Protein AF-A0A7R9L955-F1 (afdb_monomer_lite)

InterPro domains:
  IPR002347 Short-chain dehydrogenase/reductase SDR [PF00106] (25-99)
  IPR036291 NAD(P)-binding domain superfamily [SSF51735] (17-99)

Organism: NCBI:txid1979941

Radius of gyration: 16.66 Å; chains: 1; bounding box: 48×34×50 Å

Structure (mmCIF, N/CA/C/O backbone):
data_AF-A0A7R9L955-F1
#
_entry.id   AF-A0A7R9L955-F1
#
loop_
_atom_site.group_PDB
_atom_site.id
_atom_site.type_symbol
_atom_site.label_atom_id
_atom_site.label_alt_id
_atom_site.label_comp_id
_atom_site.label_asym_id
_atom_site.label_entity_id
_atom_site.label_seq_id
_atom_site.pdbx_PDB_ins_code
_atom_site.Cartn_x
_atom_site.Cartn_y
_atom_site.Cartn_z
_atom_site.occupancy
_atom_site.B_iso_or_equiv
_atom_site.auth_seq_id
_atom_site.auth_comp_id
_atom_site.auth_asym_id
_atom_site.auth_atom_id
_atom_site.pdbx_PDB_model_num
ATOM 1 N N . MET A 1 1 ? 28.917 -23.327 -33.777 1.00 36.81 1 MET A N 1
ATOM 2 C CA . MET A 1 1 ? 29.615 -22.259 -33.031 1.00 36.81 1 MET A CA 1
ATOM 3 C C . MET A 1 1 ? 28.676 -21.069 -32.893 1.00 36.81 1 MET A C 1
ATOM 5 O O . MET A 1 1 ? 28.198 -20.583 -33.902 1.00 36.81 1 MET A O 1
ATOM 9 N N . LYS A 1 2 ? 28.425 -20.670 -31.637 1.00 34.16 2 LYS A N 1
ATOM 10 C CA . LYS A 1 2 ? 27.813 -19.418 -31.145 1.00 34.16 2 LYS A CA 1
ATOM 11 C C . LYS A 1 2 ? 26.379 -19.073 -31.584 1.00 34.16 2 LYS A C 1
ATOM 13 O O . LYS A 1 2 ? 26.155 -18.149 -32.352 1.00 34.16 2 LYS A O 1
ATOM 18 N N . GLN A 1 3 ? 25.415 -19.707 -30.917 1.00 38.53 3 GLN A N 1
ATOM 19 C CA . GLN A 1 3 ? 24.169 -19.038 -30.543 1.00 38.53 3 GLN A CA 1
ATOM 20 C C . GLN A 1 3 ? 24.388 -18.419 -29.159 1.00 38.53 3 GLN A C 1
ATOM 22 O O . GLN A 1 3 ? 24.323 -19.102 -28.141 1.00 38.53 3 GLN A O 1
ATOM 27 N N . VAL A 1 4 ? 24.769 -17.142 -29.133 1.00 43.28 4 VAL A N 1
ATOM 28 C CA . VAL A 1 4 ? 24.946 -16.363 -27.903 1.00 43.28 4 VAL A CA 1
ATOM 29 C C . VAL A 1 4 ? 24.398 -14.970 -28.154 1.00 43.28 4 VAL A C 1
ATOM 31 O O . VAL A 1 4 ? 25.036 -14.178 -28.832 1.00 43.28 4 VAL A O 1
ATOM 34 N N . LEU A 1 5 ? 23.221 -14.704 -27.596 1.00 40.09 5 LEU A N 1
ATOM 35 C CA . LEU A 1 5 ? 22.856 -13.431 -26.968 1.00 40.09 5 LEU A CA 1
ATOM 36 C C . LEU A 1 5 ? 21.705 -13.729 -25.999 1.00 40.09 5 LEU A C 1
ATOM 38 O O . LEU A 1 5 ? 20.560 -13.315 -26.155 1.00 40.09 5 LEU A O 1
ATOM 42 N N . GLY A 1 6 ? 22.037 -14.561 -25.011 1.00 36.19 6 GLY A N 1
ATOM 43 C CA . GLY A 1 6 ? 21.301 -14.617 -23.761 1.00 36.19 6 GLY A CA 1
ATOM 44 C C . GLY A 1 6 ? 21.619 -13.387 -22.908 1.00 36.19 6 GLY A C 1
ATOM 45 O O . GLY A 1 6 ? 22.705 -12.822 -23.004 1.00 36.19 6 GLY A O 1
ATOM 46 N N . ASN A 1 7 ? 20.668 -13.064 -22.031 1.00 44.50 7 ASN A N 1
ATOM 47 C CA . ASN A 1 7 ? 20.753 -12.132 -20.903 1.00 44.50 7 ASN A CA 1
ATOM 48 C C . ASN A 1 7 ? 20.607 -10.636 -21.207 1.00 44.50 7 ASN A C 1
ATOM 50 O O . ASN A 1 7 ? 21.558 -9.869 -21.110 1.00 44.50 7 ASN A O 1
ATOM 54 N N . VAL A 1 8 ? 19.352 -10.203 -21.362 1.00 42.56 8 VAL A N 1
ATOM 55 C CA . VAL A 1 8 ? 18.919 -8.884 -20.879 1.00 42.56 8 VAL A CA 1
ATOM 56 C C . VAL A 1 8 ? 17.667 -9.075 -20.003 1.00 42.56 8 VAL A C 1
ATOM 58 O O . VAL A 1 8 ? 16.544 -9.153 -20.483 1.00 42.56 8 VAL A O 1
ATOM 61 N N . LEU A 1 9 ? 17.903 -9.236 -18.694 1.00 44.44 9 LEU A N 1
ATOM 62 C CA . LEU A 1 9 ? 17.022 -8.834 -17.582 1.00 44.44 9 LEU A CA 1
ATOM 63 C C . LEU A 1 9 ? 15.560 -9.347 -17.548 1.00 44.44 9 LEU A C 1
ATOM 65 O O . LEU A 1 9 ? 14.632 -8.580 -17.308 1.00 44.44 9 LEU A O 1
ATOM 69 N N . ARG A 1 10 ?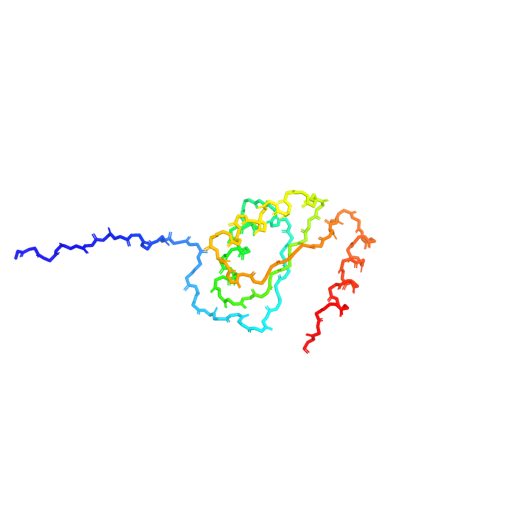 15.327 -10.665 -17.616 1.00 46.06 10 ARG A N 1
ATOM 70 C CA . ARG A 1 10 ? 14.186 -11.242 -16.872 1.00 46.06 10 ARG A CA 1
ATOM 71 C C . ARG A 1 10 ? 14.611 -11.381 -15.414 1.00 46.06 10 ARG A C 1
ATOM 73 O O . ARG A 1 10 ? 15.325 -12.322 -15.071 1.00 46.06 10 ARG A O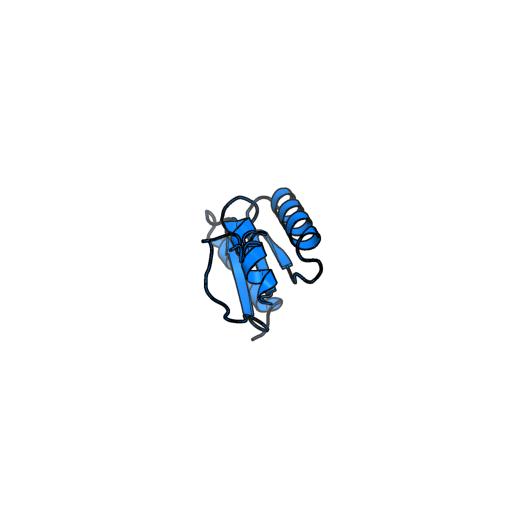 1
ATOM 80 N N . LEU A 1 11 ? 14.205 -10.431 -14.573 1.00 51.31 11 LEU A N 1
ATOM 81 C CA . LEU A 1 11 ? 14.324 -10.521 -13.117 1.00 51.31 11 LEU A CA 1
ATOM 82 C C . LEU A 1 11 ? 13.583 -11.776 -12.640 1.00 51.31 11 LEU A C 1
ATOM 84 O O . LEU A 1 11 ? 12.366 -11.806 -12.475 1.00 51.31 11 LEU A O 1
ATOM 88 N N . ARG A 1 12 ? 14.351 -12.851 -12.494 1.00 45.34 12 ARG A N 1
ATOM 89 C CA . ARG A 1 12 ? 13.943 -14.103 -11.882 1.00 45.34 12 ARG A CA 1
ATOM 90 C C . ARG A 1 12 ? 13.490 -13.824 -10.441 1.00 45.34 12 ARG A C 1
ATOM 92 O O . ARG A 1 12 ? 14.271 -13.320 -9.643 1.00 45.34 12 ARG A O 1
ATOM 99 N N . ASN A 1 13 ? 12.267 -14.272 -10.134 1.00 51.94 13 ASN A N 1
ATOM 100 C CA . ASN A 1 13 ? 11.851 -14.828 -8.834 1.00 51.94 13 ASN A CA 1
ATOM 101 C C . ASN A 1 13 ? 11.124 -13.929 -7.815 1.00 51.94 13 ASN A C 1
ATOM 103 O O . ASN A 1 13 ? 11.414 -14.045 -6.629 1.00 51.94 13 ASN A O 1
ATOM 107 N N . TRP A 1 14 ? 10.122 -13.128 -8.204 1.00 62.66 14 TRP A N 1
ATOM 108 C CA . TRP A 1 14 ? 9.228 -12.535 -7.182 1.00 62.66 14 TRP A CA 1
ATOM 109 C C . TRP A 1 14 ? 7.717 -12.769 -7.364 1.00 62.66 14 TRP A C 1
ATOM 111 O O . TRP A 1 14 ? 6.988 -12.804 -6.382 1.00 62.66 14 TRP A O 1
ATOM 121 N N . CYS A 1 15 ? 7.209 -13.076 -8.560 1.00 66.12 15 CYS A N 1
ATOM 122 C CA . CYS A 1 15 ? 5.887 -13.700 -8.732 1.00 66.12 15 CYS A CA 1
ATOM 123 C C . CYS A 1 15 ? 5.760 -14.218 -10.171 1.00 66.12 15 CYS A C 1
ATOM 125 O O . CYS A 1 15 ? 5.784 -13.412 -11.092 1.00 66.12 15 CYS A O 1
ATOM 127 N N . GLN A 1 16 ? 5.619 -15.532 -10.375 1.00 78.69 16 GLN A N 1
ATOM 128 C CA . GLN A 1 16 ? 5.562 -16.153 -11.718 1.00 78.69 16 GLN A CA 1
ATOM 129 C C . GLN A 1 16 ? 4.155 -16.166 -12.334 1.00 78.69 16 GLN A C 1
ATOM 131 O O . GLN A 1 16 ? 3.950 -16.696 -13.420 1.00 78.69 16 GLN A O 1
ATOM 136 N N . SER A 1 17 ? 3.153 -15.664 -11.611 1.00 82.56 17 SER A N 1
ATOM 137 C CA . SER A 1 17 ? 1.786 -15.655 -12.127 1.00 82.56 17 SER A CA 1
ATOM 138 C C . SER A 1 17 ? 1.658 -14.648 -13.278 1.00 82.56 17 SER A C 1
ATOM 140 O O . SER A 1 17 ? 2.171 -13.538 -13.220 1.00 82.56 17 SER A O 1
ATOM 142 N N . GLU A 1 18 ? 0.940 -15.009 -14.329 1.00 85.19 18 GLU A N 1
ATOM 143 C CA . GLU A 1 18 ? 0.609 -14.086 -15.427 1.00 85.19 18 GLU A CA 1
ATOM 144 C C . GLU A 1 18 ? -0.870 -13.670 -15.363 1.00 85.19 18 GLU A C 1
ATOM 146 O O . GLU A 1 18 ? -1.409 -13.051 -16.278 1.00 85.19 18 GLU A O 1
ATOM 151 N N . ARG A 1 19 ? -1.561 -14.015 -14.263 1.00 93.38 19 ARG A N 1
ATOM 152 C CA . ARG A 1 19 ? -2.987 -13.736 -14.102 1.00 93.38 19 ARG A CA 1
ATOM 153 C C . ARG A 1 19 ? -3.226 -12.230 -14.033 1.00 93.38 19 ARG A C 1
ATOM 155 O O . ARG A 1 19 ? -2.714 -11.549 -13.144 1.00 93.38 19 ARG A O 1
ATOM 162 N N . ARG A 1 20 ? -4.057 -11.743 -14.950 1.00 95.38 20 ARG A N 1
ATOM 163 C CA . ARG A 1 20 ? -4.594 -10.383 -14.957 1.00 95.38 20 ARG A CA 1
ATOM 164 C C . ARG A 1 20 ? -5.522 -10.143 -13.767 1.00 95.38 20 ARG A C 1
ATOM 166 O O . ARG A 1 20 ? -6.218 -11.056 -13.322 1.00 95.38 20 ARG A O 1
ATOM 173 N N . LEU A 1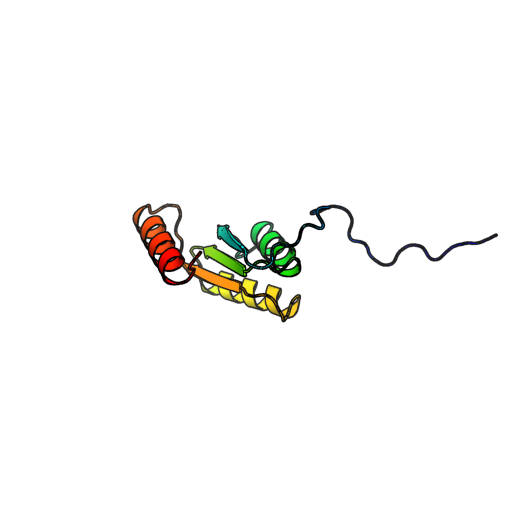 21 ? -5.508 -8.914 -13.266 1.00 96.38 21 LEU A N 1
ATOM 174 C CA . LEU A 1 21 ? -6.299 -8.450 -12.123 1.00 96.38 21 LEU A CA 1
ATOM 175 C C . LEU A 1 21 ? -7.129 -7.211 -12.478 1.00 96.38 21 LEU A C 1
ATOM 177 O O . LEU A 1 21 ? -7.540 -6.464 -11.595 1.00 96.38 21 LEU A O 1
ATOM 181 N N . ASP A 1 22 ? -7.372 -6.990 -13.769 1.00 96.44 22 ASP A N 1
ATOM 182 C CA . ASP A 1 22 ? -8.259 -5.931 -14.238 1.00 96.44 22 ASP A CA 1
ATOM 183 C C . ASP A 1 22 ? -9.636 -6.055 -13.556 1.00 96.44 22 ASP A C 1
ATOM 185 O O . ASP A 1 22 ? -10.137 -7.161 -13.314 1.00 96.44 22 ASP A O 1
ATOM 189 N N . GLY A 1 23 ? -10.215 -4.917 -13.169 1.00 95.19 23 GLY A N 1
ATOM 190 C CA . GLY A 1 23 ? -11.484 -4.855 -12.433 1.00 95.19 23 GLY A CA 1
ATOM 191 C C . GLY A 1 23 ? -11.418 -5.310 -10.969 1.00 95.19 23 GLY A C 1
ATOM 192 O O . GLY A 1 23 ? -12.434 -5.263 -10.285 1.00 95.19 23 GLY A O 1
ATOM 193 N N . HIS A 1 24 ? -10.255 -5.734 -10.461 1.00 95.88 24 HIS A N 1
ATOM 194 C CA . HIS A 1 24 ? -10.098 -6.102 -9.054 1.00 95.88 24 HIS A CA 1
ATOM 195 C C . HIS A 1 24 ? -9.477 -4.959 -8.252 1.00 95.88 24 HIS A C 1
ATOM 197 O O . HIS A 1 24 ? -8.474 -4.360 -8.648 1.00 95.88 24 HIS A O 1
ATOM 203 N N . VAL A 1 25 ? -10.045 -4.721 -7.072 1.00 97.06 25 VAL A N 1
ATOM 204 C CA . VAL A 1 25 ? -9.499 -3.812 -6.064 1.00 97.06 25 VAL A CA 1
ATOM 205 C C . VAL A 1 25 ? -8.683 -4.618 -5.057 1.00 97.06 25 VAL A C 1
ATOM 207 O O . VAL A 1 25 ? -9.176 -5.586 -4.479 1.00 97.06 25 VAL A O 1
ATOM 210 N N . VAL A 1 26 ? -7.432 -4.218 -4.829 1.00 97.62 26 VAL A N 1
ATOM 211 C CA . VAL A 1 26 ? -6.517 -4.868 -3.885 1.00 97.62 26 VAL A CA 1
ATOM 212 C C . VAL A 1 26 ? -6.109 -3.893 -2.791 1.00 97.62 26 VAL A C 1
ATOM 214 O O . VAL A 1 26 ? -5.462 -2.877 -3.038 1.00 97.62 26 VAL A O 1
ATOM 217 N N . VAL A 1 27 ? -6.432 -4.254 -1.554 1.00 97.75 27 VAL A N 1
ATOM 218 C CA . VAL A 1 27 ? -6.007 -3.536 -0.353 1.00 97.75 27 VAL A CA 1
ATOM 219 C C . VAL A 1 27 ? -4.695 -4.128 0.148 1.00 97.75 27 VAL A C 1
ATOM 221 O O . VAL A 1 27 ? -4.612 -5.332 0.385 1.00 97.75 27 VAL A O 1
ATOM 224 N N . ILE A 1 28 ? -3.674 -3.293 0.346 1.00 97.81 28 ILE A N 1
ATOM 225 C CA . ILE A 1 28 ? -2.379 -3.723 0.883 1.00 97.81 28 ILE A CA 1
ATOM 226 C C . ILE A 1 28 ? -2.022 -2.860 2.090 1.00 97.81 28 ILE A C 1
ATOM 228 O O . ILE A 1 28 ? -1.831 -1.646 1.988 1.00 97.81 28 ILE A O 1
ATOM 232 N N . THR A 1 29 ? -1.902 -3.496 3.252 1.00 96.31 29 THR A N 1
ATOM 233 C CA . THR A 1 29 ? -1.471 -2.836 4.487 1.00 96.31 29 THR A CA 1
ATOM 234 C C . THR A 1 29 ? 0.050 -2.719 4.532 1.00 96.31 29 THR A C 1
ATOM 236 O O . THR A 1 29 ? 0.749 -3.667 4.178 1.00 96.31 29 THR A O 1
ATOM 239 N N . GLY A 1 30 ? 0.585 -1.586 4.993 1.00 93.00 30 GLY A N 1
ATOM 240 C CA . GLY A 1 30 ? 2.038 -1.400 5.123 1.00 93.00 30 GLY A CA 1
ATOM 241 C C . GLY A 1 30 ? 2.785 -1.297 3.785 1.00 93.00 30 GLY A C 1
ATOM 242 O O . GLY A 1 30 ? 3.990 -1.524 3.729 1.00 93.00 30 GLY A O 1
ATOM 243 N N . ALA A 1 31 ? 2.091 -0.946 2.697 1.00 94.88 31 ALA A N 1
ATOM 244 C CA . ALA A 1 31 ? 2.679 -0.806 1.361 1.00 94.88 31 ALA A CA 1
ATOM 245 C C . ALA A 1 31 ? 3.397 0.531 1.103 1.00 94.88 31 ALA A C 1
ATOM 247 O O . ALA A 1 31 ? 3.741 0.846 -0.032 1.00 94.88 31 ALA A O 1
ATOM 248 N N . ASN A 1 32 ? 3.678 1.306 2.151 1.00 93.25 32 ASN A N 1
ATOM 249 C CA . ASN A 1 32 ? 4.463 2.534 2.047 1.00 93.25 32 ASN A CA 1
ATOM 250 C C . ASN A 1 32 ? 5.977 2.275 1.872 1.00 93.25 32 ASN A C 1
ATOM 252 O O . ASN A 1 32 ? 6.717 3.193 1.530 1.00 93.25 32 ASN A O 1
ATOM 256 N N . GLN A 1 33 ? 6.459 1.046 2.093 1.00 94.25 33 GLN A N 1
ATOM 257 C CA . GLN A 1 33 ? 7.859 0.657 1.886 1.00 94.25 33 GLN A CA 1
ATOM 258 C C . GLN A 1 33 ? 8.027 -0.865 1.733 1.00 94.25 33 GLN A C 1
ATOM 260 O O . GLN A 1 33 ? 7.081 -1.637 1.901 1.00 94.25 33 GLN A O 1
ATOM 265 N N . GLY A 1 34 ? 9.254 -1.298 1.427 1.00 94.62 34 GLY A N 1
ATOM 266 C CA . GLY A 1 34 ? 9.658 -2.705 1.443 1.00 94.62 34 GLY A CA 1
ATOM 267 C C . GLY A 1 34 ? 8.792 -3.615 0.569 1.00 94.62 34 GLY A C 1
ATOM 268 O O . GLY A 1 34 ? 8.389 -3.245 -0.534 1.00 94.62 34 GLY A O 1
ATOM 269 N N . ILE A 1 35 ? 8.498 -4.809 1.091 1.00 95.38 35 ILE A N 1
ATOM 270 C CA . ILE A 1 35 ? 7.760 -5.861 0.377 1.00 95.38 35 ILE A CA 1
ATOM 271 C C . ILE A 1 35 ? 6.367 -5.388 -0.042 1.00 95.38 35 ILE A C 1
ATOM 273 O O . ILE A 1 35 ? 5.943 -5.663 -1.163 1.00 95.38 35 ILE A O 1
ATOM 277 N N . GLY A 1 36 ? 5.661 -4.650 0.819 1.00 96.00 36 GLY A N 1
ATOM 278 C CA . GLY A 1 36 ? 4.329 -4.143 0.497 1.00 96.00 36 GLY A CA 1
ATOM 279 C C . GLY A 1 36 ? 4.347 -3.186 -0.699 1.00 96.00 36 GLY A C 1
ATOM 280 O O . GLY A 1 36 ? 3.486 -3.300 -1.570 1.00 96.00 36 GLY A O 1
ATOM 281 N N . LYS A 1 37 ? 5.359 -2.307 -0.796 1.00 97.19 37 LYS A N 1
ATOM 282 C CA . LYS A 1 37 ? 5.517 -1.377 -1.930 1.00 97.19 37 LYS A CA 1
ATOM 283 C C . LYS A 1 37 ? 5.774 -2.114 -3.245 1.00 97.19 37 LYS A C 1
ATOM 285 O O . LYS A 1 37 ? 5.118 -1.835 -4.244 1.00 97.19 37 LYS A O 1
ATOM 290 N N . GLU A 1 38 ? 6.687 -3.083 -3.252 1.00 95.75 38 GLU A N 1
ATOM 291 C CA . GLU A 1 38 ? 6.948 -3.876 -4.463 1.00 95.75 38 GLU A CA 1
ATOM 292 C C . GLU A 1 38 ? 5.755 -4.768 -4.831 1.00 95.75 38 GLU A C 1
ATOM 294 O O . GLU A 1 38 ? 5.456 -4.948 -6.010 1.00 95.75 38 GLU A O 1
ATOM 299 N N . THR A 1 39 ? 5.007 -5.263 -3.841 1.00 95.88 39 THR A N 1
ATOM 300 C CA . THR A 1 39 ? 3.755 -5.998 -4.079 1.00 95.88 39 THR A CA 1
ATOM 301 C C . THR A 1 39 ? 2.714 -5.097 -4.744 1.00 95.88 39 THR A C 1
ATOM 303 O O . THR A 1 39 ? 2.149 -5.480 -5.766 1.00 95.88 39 THR A O 1
ATOM 306 N N . ALA A 1 40 ? 2.513 -3.876 -4.233 1.00 97.38 40 ALA A N 1
ATOM 307 C CA . ALA A 1 40 ? 1.646 -2.872 -4.849 1.00 97.38 40 ALA A CA 1
ATOM 308 C C . ALA A 1 40 ? 2.052 -2.589 -6.301 1.00 97.38 40 ALA A C 1
ATOM 310 O O . ALA A 1 40 ? 1.214 -2.631 -7.202 1.00 97.38 40 ALA A O 1
ATOM 311 N N . TYR A 1 41 ? 3.349 -2.384 -6.544 1.00 96.94 41 TYR A N 1
ATOM 312 C CA . TYR A 1 41 ? 3.879 -2.179 -7.887 1.00 96.94 41 TYR A CA 1
ATOM 313 C C . TYR A 1 41 ? 3.559 -3.358 -8.818 1.00 96.94 41 TYR A C 1
ATOM 315 O O . TYR A 1 41 ? 2.936 -3.166 -9.862 1.00 96.94 41 TYR A O 1
ATOM 323 N N . HIS A 1 42 ? 3.920 -4.584 -8.437 1.00 95.31 42 HIS A N 1
ATOM 324 C CA . HIS A 1 42 ? 3.723 -5.761 -9.285 1.00 95.31 42 HIS A CA 1
ATOM 325 C C . HIS A 1 42 ? 2.247 -6.073 -9.559 1.00 95.31 42 HIS A C 1
ATOM 327 O O . HIS A 1 42 ? 1.907 -6.469 -10.674 1.00 95.31 42 HIS A O 1
ATOM 333 N N . LEU A 1 43 ? 1.359 -5.877 -8.582 1.00 96.25 43 LEU A N 1
ATOM 334 C CA . LEU A 1 43 ? -0.079 -6.055 -8.792 1.00 96.25 43 LEU A CA 1
ATOM 335 C C . LEU A 1 43 ? -0.661 -4.948 -9.685 1.00 96.25 43 LEU A C 1
ATOM 337 O O . LEU A 1 43 ? -1.500 -5.246 -10.534 1.00 96.25 43 LEU A O 1
ATOM 341 N N . SER A 1 44 ? -0.152 -3.712 -9.595 1.00 97.12 44 SER A N 1
ATOM 342 C CA . SER A 1 44 ? -0.556 -2.625 -10.503 1.00 97.12 44 SER A CA 1
ATOM 343 C C . SER A 1 44 ? -0.188 -2.905 -11.968 1.00 97.12 44 SER A C 1
ATOM 345 O O . SER A 1 44 ? -0.962 -2.589 -12.868 1.00 97.12 44 SER A O 1
ATOM 347 N N . LEU A 1 45 ? 0.948 -3.569 -12.237 1.00 95.56 45 LEU A N 1
ATOM 348 C CA . LEU A 1 45 ? 1.330 -3.986 -13.599 1.00 95.56 45 LEU A CA 1
ATOM 349 C C . LEU A 1 45 ? 0.328 -4.986 -14.204 1.00 95.56 45 LEU A C 1
ATOM 351 O O . LEU A 1 45 ? 0.168 -5.075 -15.425 1.00 95.56 45 LEU A O 1
ATOM 355 N N . ARG A 1 46 ? -0.377 -5.728 -13.346 1.00 95.31 46 ARG A N 1
ATOM 356 C CA . ARG A 1 46 ? -1.419 -6.686 -13.733 1.00 95.31 46 ARG A CA 1
ATOM 357 C C . ARG A 1 46 ? -2.813 -6.069 -13.858 1.00 95.31 46 ARG A C 1
ATOM 359 O O . ARG A 1 46 ? -3.756 -6.817 -14.100 1.00 95.31 46 ARG A O 1
ATOM 366 N N . GLY A 1 47 ? -2.942 -4.749 -13.728 1.00 96.31 47 GLY A N 1
ATOM 367 C CA . GLY A 1 47 ? -4.204 -4.026 -13.913 1.00 96.31 47 GLY A CA 1
ATOM 368 C C . GLY A 1 47 ? -5.081 -3.918 -12.666 1.00 96.31 47 GLY A C 1
ATOM 369 O O . GLY A 1 47 ? -6.199 -3.425 -12.766 1.00 96.31 47 GLY A O 1
ATOM 370 N N . ALA A 1 48 ? -4.594 -4.352 -11.500 1.00 97.50 48 ALA A N 1
ATOM 371 C CA . ALA A 1 48 ? -5.320 -4.151 -10.252 1.00 97.50 48 ALA A CA 1
ATOM 372 C C . ALA A 1 48 ? -5.351 -2.668 -9.866 1.00 97.50 48 ALA A C 1
ATOM 374 O O . ALA A 1 48 ? -4.337 -1.971 -9.980 1.00 97.50 48 ALA A O 1
ATOM 375 N N . LYS A 1 49 ? -6.479 -2.234 -9.301 1.00 98.12 49 LYS A N 1
ATOM 376 C CA . LYS A 1 49 ? -6.563 -0.988 -8.539 1.00 98.12 49 LYS A CA 1
ATOM 377 C C . LYS A 1 49 ? -6.011 -1.225 -7.141 1.00 98.12 49 LYS A C 1
ATOM 379 O O . LYS A 1 49 ? -6.441 -2.156 -6.459 1.00 98.12 49 LYS A O 1
ATOM 384 N N . ILE A 1 50 ? -5.053 -0.415 -6.708 1.00 98.31 50 ILE A N 1
ATOM 385 C CA . ILE A 1 50 ? -4.338 -0.625 -5.447 1.00 98.31 50 ILE A CA 1
ATOM 386 C C . ILE A 1 50 ? -4.742 0.417 -4.403 1.00 98.31 50 ILE A C 1
ATOM 388 O O . ILE A 1 50 ? -4.707 1.620 -4.653 1.00 98.31 50 ILE A O 1
ATOM 392 N N . ILE A 1 51 ? -5.046 -0.054 -3.195 1.00 98.12 51 ILE A N 1
ATOM 393 C CA . ILE A 1 51 ? -5.309 0.782 -2.023 1.00 98.12 51 ILE A CA 1
ATOM 394 C C . ILE A 1 51 ? -4.218 0.524 -0.990 1.00 98.12 51 ILE A C 1
ATOM 396 O O . ILE A 1 51 ? -4.134 -0.567 -0.422 1.00 98.12 51 ILE A O 1
ATOM 400 N N . ILE A 1 52 ? -3.386 1.527 -0.720 1.00 98.00 52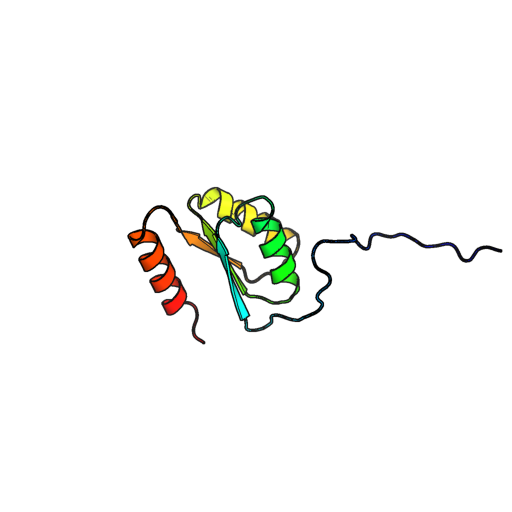 ILE A N 1
ATOM 401 C CA . ILE A 1 52 ? -2.385 1.459 0.347 1.00 98.00 52 ILE A CA 1
ATOM 402 C C . ILE A 1 52 ? -3.038 1.869 1.670 1.00 98.00 52 ILE A C 1
ATOM 404 O O . ILE A 1 52 ? -3.426 3.022 1.846 1.00 98.00 52 ILE A O 1
ATOM 408 N N . GLY A 1 53 ? -3.117 0.934 2.616 1.00 97.25 53 GLY A N 1
ATOM 409 C CA . GLY A 1 53 ? -3.488 1.221 4.001 1.00 97.25 53 GLY A CA 1
ATOM 410 C C . GLY A 1 53 ? -2.247 1.418 4.868 1.00 97.25 53 GLY A C 1
ATOM 411 O O . GLY A 1 53 ? -1.482 0.470 5.082 1.00 97.25 53 GLY A O 1
ATOM 412 N N . CYS A 1 54 ? -2.025 2.624 5.389 1.00 95.31 54 CYS A N 1
ATOM 413 C CA . CYS A 1 54 ? -0.922 2.878 6.319 1.00 95.31 54 CYS A CA 1
ATOM 414 C C . CYS A 1 54 ? -1.167 4.075 7.243 1.00 95.31 54 CYS A C 1
ATOM 416 O O . CYS A 1 54 ? -2.045 4.898 7.004 1.00 95.31 54 CYS A O 1
ATOM 418 N N . ARG A 1 55 ? -0.344 4.172 8.294 1.00 94.69 55 ARG A N 1
ATOM 419 C CA . ARG A 1 55 ? -0.410 5.242 9.304 1.00 94.69 55 ARG A CA 1
ATOM 420 C C . ARG A 1 55 ? 0.223 6.557 8.847 1.00 94.69 55 ARG A C 1
ATOM 422 O O . ARG A 1 55 ? -0.245 7.619 9.225 1.00 94.69 55 ARG A O 1
ATOM 429 N N . ASP A 1 56 ? 1.304 6.475 8.073 1.00 94.94 56 ASP A N 1
ATOM 430 C CA . ASP A 1 56 ? 2.092 7.632 7.628 1.00 94.94 56 ASP A CA 1
ATOM 431 C C . ASP A 1 56 ? 1.723 7.982 6.183 1.00 94.94 56 ASP A C 1
ATOM 433 O O . ASP A 1 56 ? 2.159 7.313 5.241 1.00 94.94 56 ASP A O 1
ATOM 437 N N . GLU A 1 57 ? 0.901 9.018 6.032 1.00 93.44 57 GLU A N 1
ATOM 438 C CA . GLU A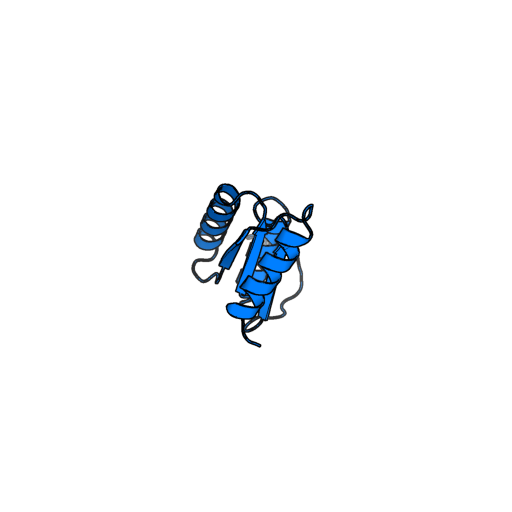 1 57 ? 0.404 9.507 4.744 1.00 93.44 57 GLU A CA 1
ATOM 439 C C . GLU A 1 57 ? 1.538 9.985 3.831 1.00 93.44 57 GLU A C 1
ATOM 441 O O . GLU A 1 57 ? 1.589 9.612 2.662 1.00 93.44 57 GLU A O 1
ATOM 446 N N . LYS A 1 58 ? 2.531 10.701 4.372 1.00 96.38 58 LYS A N 1
ATOM 447 C CA . LYS A 1 58 ? 3.649 11.238 3.586 1.00 96.38 58 LYS A CA 1
ATOM 448 C C . LYS A 1 58 ? 4.503 10.125 2.977 1.00 96.38 58 LYS A C 1
ATOM 450 O O . LYS A 1 58 ? 4.928 10.213 1.823 1.00 96.38 58 LYS A O 1
ATOM 455 N N . ARG A 1 59 ? 4.753 9.046 3.726 1.00 96.88 59 ARG A N 1
ATOM 456 C CA . ARG A 1 59 ? 5.428 7.858 3.171 1.00 96.88 59 ARG A CA 1
ATOM 457 C C . ARG A 1 59 ? 4.567 7.149 2.129 1.00 96.88 59 ARG A C 1
ATOM 459 O O . ARG A 1 59 ? 5.117 6.654 1.147 1.00 96.88 59 ARG A O 1
ATOM 466 N N . ALA A 1 60 ? 3.250 7.106 2.323 1.00 97.00 60 ALA A N 1
ATOM 467 C CA . ALA A 1 60 ? 2.319 6.545 1.346 1.00 97.00 60 ALA A CA 1
ATOM 468 C C . ALA A 1 60 ? 2.373 7.311 0.019 1.00 97.00 60 ALA A C 1
ATOM 470 O O . ALA A 1 60 ? 2.528 6.703 -1.036 1.00 97.00 60 ALA A O 1
ATOM 471 N N . GLU A 1 61 ? 2.322 8.641 0.074 1.00 97.81 61 GLU A N 1
ATOM 472 C CA . GLU A 1 61 ? 2.407 9.510 -1.100 1.00 97.81 61 GLU A CA 1
ATOM 473 C C . GLU A 1 61 ? 3.718 9.322 -1.861 1.00 97.81 61 GLU A C 1
ATOM 475 O O . GLU A 1 61 ? 3.715 9.240 -3.089 1.00 97.81 61 GLU A O 1
ATOM 480 N N . ASN A 1 62 ? 4.842 9.218 -1.147 1.00 98.25 62 ASN A N 1
ATOM 481 C CA . ASN A 1 62 ? 6.135 8.939 -1.770 1.00 98.25 62 ASN A CA 1
ATOM 482 C C . ASN A 1 62 ? 6.136 7.566 -2.456 1.00 98.25 62 ASN A C 1
ATOM 484 O O . ASN A 1 62 ? 6.558 7.460 -3.604 1.00 98.25 62 ASN A O 1
ATOM 488 N N . ALA A 1 63 ? 5.592 6.530 -1.810 1.00 98.06 63 ALA A N 1
ATOM 489 C CA . ALA A 1 63 ? 5.456 5.212 -2.426 1.00 98.06 63 ALA A CA 1
ATOM 490 C C . ALA A 1 63 ? 4.561 5.244 -3.678 1.00 98.06 63 ALA A C 1
ATOM 492 O O . ALA A 1 63 ? 4.897 4.626 -4.685 1.00 98.06 63 ALA A O 1
ATOM 493 N N . ILE A 1 64 ? 3.458 5.997 -3.646 1.00 98.50 64 ILE A N 1
ATOM 494 C CA . ILE A 1 64 ? 2.570 6.196 -4.799 1.00 98.50 64 ILE A CA 1
ATOM 495 C C . ILE A 1 64 ? 3.307 6.902 -5.938 1.00 98.50 64 ILE A C 1
ATOM 497 O O . ILE A 1 64 ? 3.186 6.476 -7.086 1.00 98.50 64 ILE A O 1
ATOM 501 N N . LYS A 1 65 ? 4.084 7.952 -5.643 1.00 98.56 65 LYS A N 1
ATOM 502 C CA . LYS A 1 65 ? 4.898 8.662 -6.640 1.00 98.56 65 LYS A CA 1
ATOM 503 C C . LYS A 1 65 ? 5.925 7.730 -7.278 1.00 98.56 65 LYS A C 1
ATOM 505 O O . LYS A 1 65 ? 5.966 7.654 -8.502 1.00 98.56 65 LYS A O 1
ATOM 510 N N . ASP A 1 66 ? 6.673 6.970 -6.478 1.00 98.38 66 ASP A N 1
ATOM 511 C CA . ASP A 1 66 ? 7.635 5.975 -6.971 1.00 98.38 66 ASP A CA 1
ATOM 512 C C . ASP A 1 66 ? 6.958 4.941 -7.888 1.00 98.38 66 ASP A C 1
ATOM 514 O O . ASP A 1 66 ? 7.455 4.621 -8.970 1.00 98.38 66 ASP A O 1
ATOM 518 N N . ILE A 1 67 ? 5.803 4.409 -7.466 1.00 98.19 67 ILE A N 1
ATOM 519 C CA . ILE A 1 67 ? 5.042 3.418 -8.237 1.00 98.19 67 ILE A CA 1
ATOM 520 C C . ILE A 1 67 ? 4.546 4.028 -9.546 1.00 98.19 67 ILE A C 1
ATOM 522 O O . ILE A 1 67 ? 4.710 3.399 -10.587 1.00 98.19 67 ILE A O 1
ATOM 526 N N . LYS A 1 68 ? 3.994 5.246 -9.528 1.00 98.44 68 LYS A N 1
ATOM 527 C CA . LYS A 1 68 ? 3.506 5.931 -10.735 1.00 98.44 68 LYS A CA 1
ATOM 528 C C . LYS A 1 68 ? 4.632 6.336 -11.686 1.00 98.44 68 LYS A C 1
ATOM 530 O O . LYS A 1 68 ? 4.425 6.320 -12.892 1.00 98.44 68 LYS A O 1
ATOM 535 N N . GLN A 1 69 ? 5.831 6.637 -11.188 1.00 98.31 69 GLN A N 1
ATOM 536 C CA . GLN A 1 69 ? 7.002 6.847 -12.047 1.00 98.31 69 GLN A CA 1
ATOM 537 C C . GLN A 1 69 ? 7.390 5.566 -12.800 1.00 98.31 69 GLN A C 1
ATOM 539 O O . GLN A 1 69 ? 7.727 5.624 -13.979 1.00 98.31 69 GLN A O 1
ATOM 544 N N . ARG A 1 70 ? 7.312 4.403 -12.140 1.00 97.00 70 ARG A N 1
ATOM 545 C CA . ARG A 1 70 ? 7.619 3.096 -12.750 1.00 97.00 70 ARG A CA 1
ATOM 546 C C . ARG A 1 70 ? 6.474 2.555 -13.617 1.00 97.00 70 ARG A C 1
ATOM 548 O O . ARG A 1 70 ? 6.724 1.898 -14.620 1.00 97.00 70 ARG A O 1
ATOM 555 N N . ASN A 1 71 ? 5.228 2.816 -13.228 1.00 97.25 71 ASN A N 1
ATOM 556 C CA . ASN A 1 71 ? 4.005 2.446 -13.937 1.00 97.25 71 ASN A CA 1
ATOM 557 C C . ASN A 1 71 ? 3.046 3.653 -13.999 1.00 97.25 71 ASN A C 1
ATOM 559 O O . ASN A 1 71 ? 2.174 3.787 -13.137 1.00 97.25 71 ASN A O 1
ATOM 563 N N . PRO A 1 72 ? 3.148 4.507 -15.035 1.00 97.94 72 PRO A N 1
ATOM 564 C CA . PRO A 1 72 ? 2.300 5.697 -15.175 1.00 97.94 72 PRO A CA 1
ATOM 565 C C . PRO A 1 72 ? 0.795 5.417 -15.253 1.00 97.94 72 PRO A C 1
ATOM 567 O O . PRO A 1 72 ? -0.006 6.318 -15.022 1.00 97.94 72 PRO A O 1
ATOM 570 N N . LYS A 1 73 ? 0.402 4.176 -15.569 1.00 96.94 73 LYS A N 1
ATOM 571 C CA . LYS A 1 73 ? -1.000 3.738 -15.648 1.00 96.94 73 LYS A CA 1
ATOM 572 C C . LYS A 1 73 ? -1.523 3.138 -14.339 1.00 96.94 73 LYS A C 1
ATOM 574 O O . LYS A 1 73 ? -2.656 2.670 -14.316 1.00 96.94 73 LYS A O 1
ATOM 579 N N . ALA A 1 74 ? -0.717 3.095 -13.275 1.00 98.06 74 ALA A N 1
ATOM 580 C CA . ALA A 1 74 ? -1.139 2.534 -11.998 1.00 98.06 74 ALA A CA 1
ATOM 581 C C . ALA A 1 74 ? -2.332 3.315 -11.418 1.00 98.06 74 ALA A C 1
ATOM 583 O O . ALA A 1 74 ? -2.201 4.491 -11.063 1.00 98.06 74 ALA A O 1
ATOM 584 N N . ASP A 1 75 ? -3.469 2.634 -11.269 1.00 98.06 75 ASP A N 1
ATOM 585 C CA . ASP A 1 75 ? -4.594 3.111 -10.467 1.00 98.06 75 ASP A CA 1
ATOM 586 C C . ASP A 1 75 ? -4.306 2.783 -9.000 1.00 98.06 75 ASP A C 1
ATOM 588 O O . ASP A 1 75 ? -4.417 1.640 -8.553 1.00 98.06 75 ASP A O 1
ATOM 592 N N . ILE A 1 76 ? -3.798 3.776 -8.274 1.00 98.44 76 ILE A N 1
ATOM 593 C CA . ILE A 1 76 ? -3.331 3.610 -6.903 1.00 98.44 76 ILE A CA 1
ATOM 594 C C . ILE A 1 76 ? -3.584 4.867 -6.076 1.00 98.44 76 ILE A C 1
ATOM 596 O O . ILE A 1 76 ? -3.290 5.987 -6.513 1.00 98.44 76 ILE A O 1
ATOM 600 N N . TYR A 1 77 ? -4.090 4.661 -4.862 1.00 97.81 77 TYR A N 1
ATOM 601 C CA . TYR A 1 77 ? -4.277 5.697 -3.849 1.00 97.81 77 TYR A CA 1
ATOM 602 C C . TYR A 1 77 ? -4.055 5.136 -2.437 1.00 97.81 77 TYR A C 1
ATOM 604 O O . TYR A 1 77 ? -3.941 3.924 -2.241 1.00 97.81 77 TYR A O 1
ATOM 612 N N . SER A 1 78 ? -3.962 6.018 -1.443 1.00 97.69 78 SER A N 1
ATOM 613 C CA . SER A 1 78 ? -3.802 5.647 -0.034 1.00 97.69 78 SER A CA 1
ATOM 614 C C . SER A 1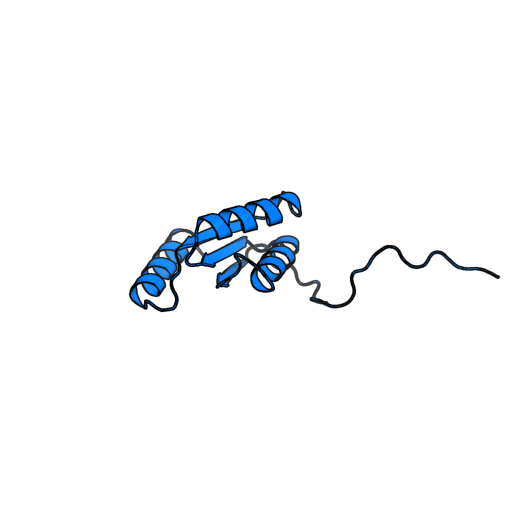 78 ? -4.998 6.071 0.808 1.00 97.69 78 SER A C 1
ATOM 616 O O . SER A 1 78 ? -5.673 7.055 0.507 1.00 97.69 78 SER A O 1
ATOM 618 N N . LEU A 1 79 ? -5.233 5.328 1.889 1.00 97.19 79 LEU A N 1
ATOM 619 C CA . LEU A 1 79 ? -6.173 5.674 2.950 1.00 97.19 79 LEU A CA 1
ATOM 620 C C . LEU A 1 79 ? -5.501 5.481 4.322 1.00 97.19 79 LEU A C 1
ATOM 622 O O . LEU A 1 79 ? -4.748 4.512 4.492 1.00 97.19 79 LEU A O 1
ATOM 626 N N . PRO A 1 80 ? -5.778 6.355 5.309 1.00 96.44 80 PRO A N 1
ATOM 627 C CA . PRO A 1 80 ? -5.263 6.195 6.663 1.00 96.44 80 PRO A CA 1
ATOM 628 C C . PRO A 1 80 ? -5.717 4.874 7.284 1.00 96.44 80 PRO A C 1
ATOM 630 O O . PRO A 1 80 ? -6.908 4.564 7.304 1.00 96.44 80 PRO A O 1
ATOM 633 N N . LEU A 1 81 ? -4.768 4.106 7.813 1.00 97.62 81 LEU A N 1
ATOM 634 C CA . LEU A 1 81 ? -5.047 2.853 8.507 1.00 97.62 81 LEU A CA 1
ATOM 635 C C . LEU A 1 81 ? -4.052 2.628 9.643 1.00 97.62 81 LEU A C 1
ATOM 637 O O . LEU A 1 81 ? -2.858 2.423 9.408 1.00 97.62 81 LEU A O 1
ATOM 641 N N . ASP A 1 82 ? -4.574 2.586 10.865 1.00 97.12 82 ASP A N 1
ATOM 642 C CA . ASP A 1 82 ? -3.866 2.124 12.049 1.00 97.12 82 ASP A CA 1
ATOM 643 C C . ASP A 1 82 ? -4.430 0.780 12.519 1.00 97.12 82 ASP A C 1
ATOM 645 O O . ASP A 1 82 ? -5.513 0.698 13.096 1.00 97.12 82 ASP A O 1
ATOM 649 N N . LEU A 1 83 ? -3.662 -0.287 12.294 1.00 96.81 83 LEU A N 1
ATOM 650 C CA . LEU A 1 83 ? -4.034 -1.647 12.688 1.00 96.81 83 LEU A CA 1
ATOM 651 C C . LEU A 1 83 ? -4.051 -1.860 14.210 1.00 96.81 83 LEU A C 1
ATOM 653 O O . LEU A 1 83 ? -4.604 -2.857 14.664 1.00 96.81 83 LEU A O 1
ATOM 657 N N . SER A 1 84 ? -3.483 -0.942 15.001 1.00 97.31 84 SER A N 1
ATOM 658 C CA . SER A 1 84 ? -3.589 -0.985 16.465 1.00 97.31 84 SER A CA 1
ATOM 659 C C . SER A 1 84 ? -4.926 -0.443 16.992 1.00 97.31 84 SER A C 1
ATOM 661 O O . SER A 1 84 ? -5.254 -0.647 18.159 1.00 97.31 84 SER A O 1
ATOM 663 N N . SER A 1 85 ? -5.737 0.193 16.134 1.00 98.19 85 SER A N 1
ATOM 664 C CA . SER A 1 85 ? -7.037 0.768 16.487 1.00 98.19 85 SER A CA 1
ATOM 665 C C . SER A 1 85 ? -8.168 0.144 15.671 1.00 98.19 85 SER A C 1
ATOM 667 O O . SER A 1 85 ? -8.340 0.416 14.483 1.00 98.19 85 SER A O 1
ATOM 669 N N . LEU A 1 86 ? -9.039 -0.628 16.328 1.00 98.31 86 LEU A N 1
ATOM 670 C CA . LEU A 1 86 ? -10.232 -1.188 15.675 1.00 98.31 86 LEU A CA 1
ATOM 671 C C . LEU A 1 86 ? -11.190 -0.106 15.155 1.00 98.31 86 LEU A C 1
ATOM 673 O O . LEU A 1 86 ? -11.936 -0.346 14.206 1.00 98.31 86 LEU A O 1
ATOM 677 N N . GLN A 1 87 ? -11.183 1.086 15.760 1.00 98.38 87 GLN A N 1
ATOM 678 C CA . GLN A 1 87 ? -11.936 2.225 15.242 1.00 98.38 87 GLN A CA 1
ATOM 679 C C . GLN A 1 87 ? -11.374 2.683 13.892 1.00 98.38 87 GLN A C 1
ATOM 681 O O . GLN A 1 87 ? -12.153 2.859 12.957 1.00 98.38 87 GLN A O 1
ATOM 686 N N . SER A 1 88 ? -10.046 2.799 13.771 1.00 98.06 88 SER A N 1
ATOM 687 C CA . SER A 1 88 ? -9.388 3.132 12.502 1.00 98.06 88 SER A CA 1
ATOM 688 C C . SER A 1 88 ? -9.680 2.082 11.430 1.00 98.06 88 SER A C 1
ATOM 690 O O . SER A 1 88 ? -10.062 2.438 10.318 1.00 98.06 88 SER A O 1
ATOM 692 N N . VAL A 1 89 ? -9.620 0.789 11.774 1.00 98.06 89 VAL A N 1
ATOM 693 C CA . VAL A 1 89 ? -9.974 -0.303 10.849 1.00 98.06 89 VAL A CA 1
ATOM 694 C C . VAL A 1 89 ? -11.414 -0.162 10.341 1.00 98.06 89 VAL A C 1
ATOM 696 O O . VAL A 1 89 ? -11.655 -0.251 9.138 1.00 98.06 89 VAL A O 1
ATOM 699 N N . ARG A 1 90 ? -12.385 0.108 11.225 1.00 98.38 90 ARG A N 1
ATOM 700 C CA . ARG A 1 90 ? -13.792 0.301 10.825 1.00 98.38 90 ARG A CA 1
ATOM 701 C C . ARG A 1 90 ? -13.990 1.527 9.932 1.00 98.38 90 ARG A C 1
ATOM 703 O O . ARG A 1 90 ? -14.751 1.454 8.966 1.00 98.38 90 ARG A O 1
ATOM 710 N N . GLN A 1 91 ? -13.312 2.633 10.231 1.00 98.12 91 GLN A N 1
ATOM 711 C CA . GLN A 1 91 ? -13.348 3.839 9.398 1.00 98.12 91 GLN A CA 1
ATOM 712 C C . GLN A 1 91 ? -12.769 3.563 8.009 1.00 98.12 91 GLN A C 1
ATOM 714 O O . GLN A 1 91 ? -13.410 3.869 7.009 1.00 98.12 91 GLN A O 1
ATOM 719 N N . PHE A 1 92 ? -11.617 2.898 7.939 1.00 97.56 92 PHE A N 1
ATOM 720 C CA . PHE A 1 92 ? -10.991 2.498 6.684 1.00 97.56 92 PHE A CA 1
ATOM 721 C C . PHE A 1 92 ? -11.915 1.624 5.823 1.00 97.56 92 PHE A C 1
ATOM 723 O O . PHE A 1 92 ? -12.111 1.909 4.644 1.00 97.56 92 PHE A O 1
ATOM 730 N N . VAL A 1 93 ? -12.551 0.605 6.414 1.00 96.62 93 VAL A N 1
ATOM 731 C CA . VAL A 1 93 ? -13.521 -0.256 5.709 1.00 96.62 93 VAL A CA 1
ATOM 732 C C . VAL A 1 93 ? -14.733 0.541 5.221 1.00 96.62 93 VAL A C 1
ATOM 734 O O . VAL A 1 93 ? -15.188 0.337 4.093 1.00 96.62 93 VAL A O 1
ATOM 737 N N . THR A 1 94 ? -15.237 1.468 6.038 1.00 97.25 94 THR A N 1
ATOM 738 C CA . THR A 1 94 ? -16.347 2.356 5.657 1.00 97.25 94 THR A CA 1
ATOM 739 C C . THR A 1 94 ? -15.979 3.191 4.432 1.00 97.25 94 THR A C 1
ATOM 741 O O . THR A 1 94 ? -16.762 3.279 3.490 1.00 97.25 94 THR A O 1
ATOM 744 N N . GLU A 1 95 ? -14.780 3.771 4.413 1.00 96.62 95 GLU A N 1
ATOM 745 C CA . GLU A 1 95 ? -14.310 4.590 3.295 1.00 96.62 95 GLU A CA 1
ATOM 746 C C . GLU A 1 95 ? -14.068 3.774 2.022 1.00 96.62 95 GLU A C 1
ATOM 748 O O . GLU A 1 95 ? -14.441 4.221 0.938 1.00 96.62 95 GLU A O 1
ATOM 753 N N . ILE A 1 96 ? -13.524 2.557 2.129 1.00 95.81 96 ILE A N 1
ATOM 754 C CA . ILE A 1 96 ? -13.381 1.662 0.971 1.00 95.81 96 ILE A CA 1
ATOM 755 C C . ILE A 1 96 ? -14.746 1.302 0.394 1.00 95.81 96 ILE A C 1
ATOM 757 O O . ILE A 1 96 ? -14.942 1.433 -0.807 1.00 95.81 96 ILE A O 1
ATOM 761 N N . THR A 1 97 ? -15.700 0.902 1.234 1.00 94.31 97 THR A N 1
ATOM 762 C CA . THR A 1 97 ? -17.031 0.456 0.780 1.00 94.31 97 THR A CA 1
ATOM 763 C C . THR A 1 97 ? -17.815 1.582 0.099 1.00 94.31 97 THR A C 1
ATOM 765 O O . THR A 1 97 ? -18.614 1.329 -0.796 1.00 94.31 97 THR A O 1
ATOM 768 N N . LYS A 1 98 ? -17.584 2.837 0.503 1.00 94.69 98 LYS A N 1
ATOM 769 C CA . LYS A 1 98 ? -18.168 4.013 -0.158 1.00 94.69 98 LYS A CA 1
ATOM 770 C C . LYS A 1 98 ? -17.551 4.291 -1.530 1.00 94.69 98 LYS A C 1
ATOM 772 O O . LYS A 1 98 ? -18.267 4.710 -2.432 1.00 94.69 98 LYS A O 1
ATOM 777 N N . ARG A 1 99 ? -16.228 4.142 -1.664 1.00 93.94 99 ARG A N 1
ATOM 778 C CA . ARG A 1 99 ? -15.486 4.495 -2.890 1.00 93.94 99 ARG A CA 1
ATOM 779 C C . ARG A 1 99 ? -15.513 3.394 -3.939 1.00 93.94 99 ARG A C 1
ATOM 781 O O . ARG A 1 99 ? -15.549 3.687 -5.128 1.00 93.94 99 ARG A O 1
ATOM 788 N N . GLU A 1 100 ? -15.473 2.147 -3.493 1.00 92.00 100 GLU A N 1
ATOM 789 C CA . GLU A 1 100 ? -15.327 0.976 -4.342 1.00 92.00 100 GLU A CA 1
ATOM 790 C C . GLU A 1 100 ? -16.627 0.179 -4.310 1.00 92.00 100 GLU A C 1
ATOM 792 O O . GLU A 1 100 ? -16.982 -0.445 -3.309 1.00 92.00 100 GLU A O 1
ATOM 797 N N . THR A 1 101 ? -17.360 0.231 -5.416 1.00 78.38 101 THR A N 1
ATOM 798 C CA . THR A 1 101 ? -18.563 -0.577 -5.626 1.00 78.38 101 THR A CA 1
ATOM 799 C C . THR A 1 101 ? -18.165 -1.882 -6.317 1.00 78.38 101 THR A C 1
ATOM 801 O O . THR A 1 101 ? -17.230 -1.890 -7.117 1.00 78.38 101 THR A O 1
ATOM 804 N N . LYS A 1 102 ? -18.826 -2.990 -5.966 1.00 59.25 102 LYS A N 1
ATOM 805 C CA . LYS A 1 102 ? -18.628 -4.288 -6.631 1.00 59.25 102 LYS A CA 1
ATOM 806 C C . LYS A 1 102 ? -19.075 -4.264 -8.086 1.00 59.25 102 LYS A C 1
ATOM 808 O O . LYS A 1 102 ? -20.092 -3.592 -8.361 1.00 59.25 102 LYS A O 1
#

pLDDT: mean 88.2, std 18.67, range [34.16, 98.56]

Secondary structure (DSSP, 8-state):
-------S----SS-------TT-EEEEETTTSHHHHHHHHHHHHTT-EEEEEES-HHHHHHHHHHHHHH-TT--EEEEE--TT-HHHHHHHHHHHHHH---

Foldseek 3Di:
DDPDDDDDDPPPDDDPDLAAQAPAEDEFEPCLDDPNLVVLLVNQVSRYQYEYEEQDQVSQVVSVVVSCVVPVNRNYDYDYADPVDPVRVVVVVVVCPVVDDD

Sequence (102 aa):
MKQVLGNVLRLRNWCQSERRLDGHVVVITGANQGIGKETAYHLSLRGAKIIIGCRDEKRAENAIKDIKQRNPKADIYSLPLDLSSLQSVRQFVTEITKRETK